Protein 6T78 (pdb70)

Nearest PDB structures (foldseek):
  6t78-assembly1_A  TM=9.915E-01  e=1.541E-10  Homo sapiens
  4y60-assembly1_C  TM=9.699E-01  e=8.428E-08  Mus musculus
  1gt0-assembly1_D  TM=9.719E-01  e=1.079E-07  Mus musculus
  6yov-assembly1_L  TM=9.661E-01  e=9.537E-08  Homo sapiens
  9bvd-assembly2_F  TM=9.789E-01  e=9.388E-07  Homo sapiens

GO terms:
  GO:0005634 nucleus (C, EXP)
  GO:0005654 nucleoplasm (C, IDA)
  GO:0000978 RNA polymerase II cis-regulatory region sequence-specific DNA binding (F, IDA)
  GO:0045944 positive regulation of transcription by RNA polymerase II (P, IDA)
  GO:0005634 nucleus (C, IDA)
  GO:0017015 regulation of transforming growth factor beta receptor signaling pathway (P, IEP)
  GO:0030182 neuron differentiation (P, IEP)
  GO:0000122 negative regulation of transcription by RNA polymerase II (P, IDA)
  GO:0045666 positive regulation of neuron differentiation (P, IMP)
  GO:0045669 positive regulation of osteoblast differentiation (P, IMP)
  GO:0045778 positive regulation of ossification (P, IMP)
  GO:0010628 positive regulation of gene expression (P, IMP)
  GO:0010629 negative regulation of gene expression (P, IMP)
  GO:2000648 positive regulation of stem cell proliferation (P, IMP)
  GO:0060253 negative regulation of glial cell proliferation (P, IMP)
  GO:0050672 negative regulation of lymphocyte proliferation (P, IMP)

Solvent-accessible surface area: 13148 Å² total; per-residue (Å²): 108,70,114,52,159,140,48,71,83,15,54,90,13,13,6,127,55,18,61,116,115,30,85,131,160,48,74,88,40,145,92,68,69,1,46,140,127,0,24,145,99,35,170,164,52,138,114,67,88,29,92,83,47,86,178,53,11,85,133,43,99,95,123,26,91,82,69,97,108,147,55,144,104,134,86,201,258,174,47,154,147,48,67,85,16,52,90,14,12,5,134,59,30,61,121,110,16,79,130,163,45,45,73,36,143,92,60,71,0,45,131,112,0,24,130,98,33,159,150,36,139,110,74,86,32,84,82,41,82,174,55,11,76,126,40,106,94,118,44,100,80,74,83,110,115,127,164,127,193,84,297

Radius of gyration: 21.13 Å; Cα contacts (8 Å, |Δi|>4): 82; chains: 2; bounding box: 50×40×41 Å

Structure (mmCIF, N/CA/C/O backbone):
data_6T78
#
_entry.id   6T78
#
_cell.length_a   106.130
_cell.length_b   106.130
_cell.length_c   76.890
_cell.angle_alpha   90.000
_cell.angle_beta   90.000
_cell.angle_gamma   120.000
#
_symmetry.space_group_name_H-M   'P 61'
#
loop_
_entity.id
_entity.type
_entity.pdbx_description
1 polymer 'Transcription factor SOX-11'
2 polymer "DNA (5'-D(*TP*AP*TP*TP*GP*TP*TP*TP*AP*TP*TP*TP*TP*GP*TP*T)-3')"
3 polymer "DNA (5'-D(*AP*AP*CP*AP*AP*AP*AP*TP*AP*AP*AP*CP*AP*AP*TP*A)-3')"
4 water water
#
loop_
_atom_site.group_PDB
_atom_site.id
_atom_site.type_symbol
_atom_site.label_atom_id
_atom_site.label_alt_id
_atom_site.label_comp_id
_atom_site.label_asym_id
_atom_site.label_entity_id
_atom_site.label_seq_id
_atom_site.pdbx_PDB_ins_code
_atom_site.Cartn_x
_atom_site.Cartn_y
_atom_site.Cartn_z
_atom_site.occupancy
_atom_site.B_iso_or_equiv
_atom_site.auth_seq_id
_atom_site.auth_comp_id
_atom_site.auth_asym_id
_atom_site.auth_atom_id
_atom_site.pdbx_PDB_model_num
ATOM 1 N N . SER A 1 17 ? 16.559 47.125 40.572 1.00 102.08 46 SER A N 1
ATOM 2 C CA . SER A 1 17 ? 17.379 47.843 41.541 1.00 97.63 46 SER A CA 1
ATOM 3 C C . SER A 1 17 ? 16.568 48.902 42.281 1.00 93.66 46 SER A C 1
ATOM 4 O O . SER A 1 17 ? 17.018 49.459 43.281 1.00 97.41 46 SER A O 1
ATOM 7 N N . GLY A 1 18 ? 15.371 49.185 41.789 1.00 87.06 47 GLY A N 1
ATOM 8 C CA . GLY A 1 18 ? 14.501 50.145 42.423 1.00 78.33 47 GLY A CA 1
ATOM 9 C C . GLY A 1 18 ? 14.502 51.523 41.804 1.00 80.20 47 GLY A C 1
ATOM 10 O O . GLY A 1 18 ? 13.617 52.323 42.122 1.00 81.41 47 GLY A O 1
ATOM 11 N N . HIS A 1 19 ? 15.469 51.832 40.942 1.00 71.95 48 HIS A N 1
ATOM 12 C CA . HIS A 1 19 ? 15.488 53.139 40.305 1.00 61.13 48 HIS A CA 1
ATOM 13 C C . HIS A 1 19 ? 14.398 53.222 39.253 1.00 57.00 48 HIS A C 1
ATOM 14 O O . HIS A 1 19 ? 14.199 52.290 38.469 1.00 61.35 48 HIS A O 1
ATOM 21 N N . ILE A 1 20 ? 13.680 54.336 39.252 1.00 56.66 49 ILE A N 1
ATOM 22 C CA . ILE A 1 20 ? 12.557 54.545 38.351 1.00 67.85 49 ILE A CA 1
ATOM 23 C C . ILE A 1 20 ? 13.050 55.391 37.185 1.00 67.77 49 ILE A C 1
ATOM 24 O O . ILE A 1 20 ? 13.502 56.527 37.377 1.00 66.69 49 ILE A O 1
ATOM 29 N N . LYS A 1 21 ? 12.946 54.847 35.977 1.00 60.70 50 LYS A N 1
ATOM 30 C CA . LYS A 1 21 ? 13.493 55.480 34.786 1.00 55.30 50 LYS A CA 1
ATOM 31 C C . LYS A 1 21 ? 12.583 56.605 34.296 1.00 51.03 50 LYS A C 1
ATOM 32 O O . LYS A 1 21 ? 11.393 56.659 34.613 1.00 67.50 50 LYS A O 1
ATOM 38 N N . ARG A 1 22 ? 13.163 57.510 33.504 1.00 55.21 51 ARG A N 1
ATOM 39 C CA . ARG A 1 22 ? 12.384 58.570 32.879 1.00 51.18 51 ARG A CA 1
ATOM 40 C C . ARG A 1 22 ? 11.484 57.992 31.789 1.00 57.37 51 ARG A C 1
ATOM 41 O O . ARG A 1 22 ? 11.845 57.013 31.126 1.00 52.02 51 ARG A O 1
ATOM 49 N N . PRO A 1 23 ? 10.303 58.574 31.591 1.00 65.93 52 PRO A N 1
ATOM 50 C CA . PRO A 1 23 ? 9.480 58.187 30.437 1.00 64.67 52 PRO A CA 1
ATOM 51 C C . PRO A 1 23 ? 10.181 58.552 29.138 1.00 60.29 52 PRO A C 1
ATOM 52 O O . PRO A 1 23 ? 10.863 59.575 29.051 1.00 71.52 52 PRO A O 1
ATOM 56 N N . MET A 1 24 ? 10.036 57.694 28.133 1.00 59.42 53 MET A N 1
ATOM 57 C CA . MET A 1 24 ? 10.577 58.004 26.815 1.00 54.58 53 MET A CA 1
ATOM 58 C C . MET A 1 24 ? 9.785 59.141 26.191 1.00 49.06 53 MET A C 1
ATOM 59 O O . MET A 1 24 ? 8.553 59.102 26.151 1.00 54.01 53 MET A O 1
ATOM 64 N N . ASN A 1 25 ? 10.493 60.156 25.710 1.00 54.48 54 ASN A N 1
ATOM 65 C CA . ASN A 1 25 ? 9.854 61.224 24.959 1.00 53.99 54 ASN A CA 1
ATOM 66 C C . ASN A 1 25 ? 9.559 60.753 23.532 1.00 53.53 54 ASN A C 1
ATOM 67 O O . ASN A 1 25 ? 9.826 59.606 23.159 1.00 55.52 54 ASN A O 1
ATOM 72 N N . ALA A 1 26 ? 9.002 61.653 22.720 1.00 55.72 55 ALA A N 1
ATOM 73 C CA . ALA A 1 26 ? 8.611 61.281 21.359 1.00 55.51 55 ALA A CA 1
ATOM 74 C C . ALA A 1 26 ? 9.813 60.827 20.542 1.00 67.95 55 ALA A C 1
ATOM 75 O O . ALA A 1 26 ? 9.729 59.850 19.784 1.00 72.50 55 ALA A O 1
ATOM 77 N N . PHE A 1 27 ? 10.942 61.526 20.677 1.00 69.22 56 PHE A N 1
ATOM 78 C CA . PHE A 1 27 ? 12.109 61.160 19.887 1.00 64.99 56 PHE A CA 1
ATOM 79 C C . PHE A 1 27 ? 12.613 59.775 20.260 1.00 70.63 56 PHE A C 1
ATOM 80 O O . PHE A 1 27 ? 13.038 59.019 19.387 1.00 88.99 56 PHE A O 1
ATOM 88 N N . MET A 1 28 ? 12.560 59.411 21.544 1.00 63.54 57 MET A N 1
ATOM 89 C CA . MET A 1 28 ? 13.004 58.076 21.938 1.00 59.13 57 MET A CA 1
ATOM 90 C C . MET A 1 28 ? 12.061 57.006 21.402 1.00 53.93 57 MET A C 1
ATOM 91 O O . MET A 1 28 ? 12.506 55.949 20.932 1.00 67.00 57 MET A O 1
ATOM 96 N N . VAL A 1 29 ? 10.753 57.268 21.471 1.00 57.02 58 VAL A N 1
ATOM 97 C CA . VAL A 1 29 ? 9.765 56.330 20.944 1.00 57.40 58 VAL A CA 1
ATOM 98 C C . VAL A 1 29 ? 10.016 56.078 19.468 1.00 60.32 58 VAL A C 1
ATOM 99 O O . VAL A 1 29 ? 10.097 54.929 19.020 1.00 66.05 58 VAL A O 1
ATOM 103 N N . TRP A 1 30 ? 10.160 57.154 18.694 1.00 68.21 59 TRP A N 1
ATOM 104 C CA . TRP A 1 30 ? 10.416 57.016 17.267 1.00 63.65 59 TRP A CA 1
ATOM 105 C C . TRP A 1 30 ? 11.775 56.375 17.011 1.00 64.33 59 TRP A C 1
ATOM 106 O O . TRP A 1 30 ? 11.914 55.534 16.111 1.00 68.32 59 TRP A O 1
ATOM 117 N N . SER A 1 31 ? 12.780 56.737 17.816 1.00 62.75 60 SER A N 1
ATOM 118 C CA . SER A 1 31 ? 14.138 56.262 17.594 1.00 68.81 60 SER A CA 1
ATOM 119 C C . SER A 1 31 ? 14.226 54.762 17.771 1.00 68.80 60 SER A C 1
ATOM 120 O O . SER A 1 31 ? 14.962 54.094 17.045 1.00 69.61 60 SER A O 1
ATOM 123 N N . LYS A 1 32 ? 13.488 54.213 18.734 1.00 74.00 61 LYS A N 1
ATOM 124 C CA . LYS A 1 32 ? 13.517 52.769 18.937 1.00 66.68 61 LYS A CA 1
ATOM 125 C C . LYS A 1 32 ? 13.110 52.039 17.660 1.00 68.50 61 LYS A C 1
ATOM 126 O O . LYS A 1 32 ? 13.840 51.172 17.157 1.00 71.18 61 LYS A O 1
ATOM 132 N N . ILE A 1 33 ? 11.965 52.424 17.093 1.00 68.23 62 ILE A N 1
ATOM 133 C CA . ILE A 1 33 ? 11.444 51.763 15.902 1.00 74.76 62 ILE A CA 1
ATOM 134 C C . ILE A 1 33 ? 12.383 51.969 14.716 1.00 75.31 62 ILE A C 1
ATOM 135 O O . ILE A 1 33 ? 12.716 51.019 13.994 1.00 71.88 62 ILE A O 1
ATOM 140 N N . GLU A 1 34 ? 12.831 53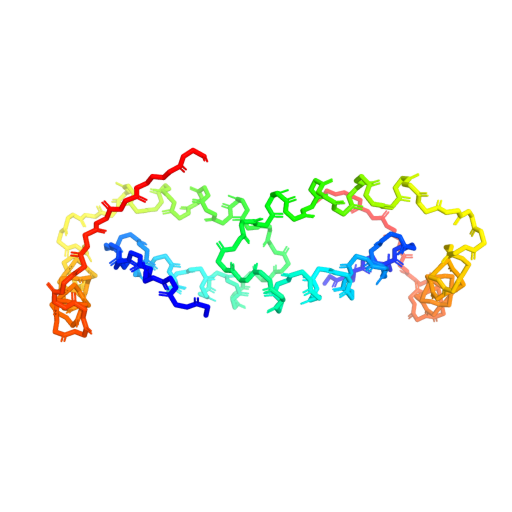.211 14.496 1.00 75.86 63 GLU A N 1
ATOM 141 C CA . GLU A 1 34 ? 13.653 53.486 13.316 1.00 69.75 63 GLU A CA 1
ATOM 142 C C . GLU A 1 34 ? 15.044 52.876 13.443 1.00 76.54 63 GLU A C 1
ATOM 143 O O . GLU A 1 34 ? 15.617 52.417 12.451 1.00 80.04 63 GLU A O 1
ATOM 149 N N . ARG A 1 35 ? 15.613 52.872 14.651 1.00 88.55 64 ARG A N 1
ATOM 150 C CA . ARG A 1 35 ? 16.884 52.201 14.878 1.00 87.72 64 ARG A CA 1
ATOM 151 C C . ARG A 1 35 ? 16.753 50.710 14.611 1.00 78.97 64 ARG A C 1
ATOM 152 O O . ARG A 1 35 ? 17.648 50.099 14.017 1.00 84.27 64 ARG A O 1
ATOM 160 N N . ARG A 1 36 ? 15.633 50.109 15.024 1.00 71.08 65 ARG A N 1
ATOM 161 C CA . ARG A 1 36 ? 15.411 48.699 14.720 1.00 87.24 65 ARG A CA 1
ATOM 162 C C . ARG A 1 36 ? 15.306 48.470 13.215 1.00 94.77 65 ARG A C 1
ATOM 163 O O . ARG A 1 36 ? 15.831 47.478 12.695 1.00 97.25 65 ARG A O 1
ATOM 171 N N . LYS A 1 37 ? 14.641 49.382 12.497 1.00 91.56 66 LYS A N 1
ATOM 172 C CA . LYS A 1 37 ? 14.539 49.245 11.043 1.00 94.23 66 LYS A CA 1
ATOM 173 C C . LYS A 1 37 ? 15.909 49.335 10.377 1.00 88.17 66 LYS A C 1
ATOM 174 O O . LYS A 1 37 ? 16.253 48.507 9.524 1.00 90.56 66 LYS A O 1
ATOM 180 N N . ILE A 1 38 ? 16.704 50.339 10.756 1.00 81.64 67 ILE A N 1
ATOM 181 C CA . ILE A 1 38 ? 18.040 50.494 10.185 1.00 77.89 67 ILE A CA 1
ATOM 182 C C . ILE A 1 38 ? 18.902 49.285 10.520 1.00 89.73 67 ILE A C 1
ATOM 183 O O . ILE A 1 38 ? 19.698 48.822 9.695 1.00 95.51 67 ILE A O 1
ATOM 188 N N . MET A 1 39 ? 18.755 48.753 11.737 1.00 103.60 68 MET A N 1
ATOM 189 C CA . MET A 1 39 ? 19.493 47.558 12.127 1.00 121.16 68 MET A CA 1
ATOM 190 C C . MET A 1 39 ? 19.107 46.365 11.263 1.00 130.34 68 MET A C 1
ATOM 191 O O . MET A 1 39 ? 19.970 45.578 10.856 1.00 139.49 68 MET A O 1
ATOM 196 N N . GLU A 1 40 ? 17.812 46.206 10.983 1.00 128.05 69 GLU A N 1
ATOM 197 C CA . GLU A 1 40 ? 17.367 45.084 10.164 1.00 124.06 69 GLU A CA 1
ATOM 198 C C . GLU A 1 40 ? 17.871 45.213 8.730 1.00 121.85 69 GLU A C 1
ATOM 199 O O . GLU A 1 40 ? 18.409 44.255 8.162 1.00 118.03 69 GLU A O 1
ATOM 205 N N . GLN A 1 41 ? 17.717 46.397 8.127 1.00 120.20 70 GLN A N 1
ATOM 206 C CA . GLN A 1 41 ? 18.130 46.568 6.735 1.00 103.50 70 GLN A CA 1
ATOM 207 C C . GLN A 1 41 ? 19.641 46.715 6.605 1.00 107.47 70 GLN A C 1
ATOM 208 O O . GLN A 1 41 ? 20.245 46.130 5.697 1.00 97.50 70 GLN A O 1
ATOM 214 N N . SER A 1 42 ? 20.270 47.493 7.491 1.00 113.47 71 SER A N 1
ATOM 215 C CA . SER A 1 42 ? 21.699 47.787 7.414 1.00 114.08 71 SER A CA 1
ATOM 216 C C . SER A 1 42 ? 22.386 47.381 8.713 1.00 130.67 71 SER A C 1
ATOM 217 O O . SER A 1 42 ? 22.723 48.239 9.544 1.00 136.60 71 SER A O 1
ATOM 220 N N . PRO A 1 43 ? 22.630 46.079 8.919 1.00 138.83 72 PRO A N 1
ATOM 221 C CA . PRO A 1 43 ? 23.365 45.648 10.116 1.00 135.98 72 PRO A CA 1
ATOM 222 C C . PRO A 1 43 ? 24.823 46.066 10.049 1.00 132.62 72 PRO A C 1
ATOM 223 O O . PRO A 1 43 ? 25.231 46.739 9.095 1.00 151.44 72 PRO A O 1
ATOM 227 N N . ASP A 1 44 ? 25.619 45.646 11.033 1.00 109.33 73 ASP A N 1
ATOM 228 C CA . ASP A 1 44 ? 27.040 45.986 11.100 1.00 110.82 73 ASP A CA 1
ATOM 229 C C . ASP A 1 44 ? 27.268 47.481 10.879 1.00 106.08 73 ASP A C 1
ATOM 230 O O . ASP A 1 44 ? 28.166 47.897 10.145 1.00 97.28 73 ASP A O 1
ATOM 235 N N . MET A 1 45 ? 26.437 48.298 11.522 1.00 108.53 74 MET A N 1
ATOM 236 C CA . MET A 1 45 ? 26.498 49.749 11.405 1.00 106.46 74 MET A CA 1
ATOM 237 C C . MET A 1 45 ? 26.561 50.356 12.801 1.00 98.64 74 MET A C 1
ATOM 238 O O . MET A 1 45 ? 25.726 50.040 13.654 1.00 80.43 74 MET A O 1
ATOM 243 N N . HIS A 1 46 ? 27.542 51.231 13.024 1.00 107.37 75 HIS A N 1
ATOM 244 C CA . HIS A 1 46 ? 27.859 51.699 14.369 1.00 103.51 75 HIS A CA 1
ATOM 245 C C . HIS A 1 46 ? 26.755 52.593 14.928 1.00 107.32 75 HIS A C 1
ATOM 246 O O . HIS A 1 46 ? 26.112 53.358 14.205 1.00 112.00 75 HIS A O 1
ATOM 253 N N . ASN A 1 47 ? 26.559 52.497 16.249 1.00 104.81 76 ASN A N 1
ATOM 254 C CA . ASN A 1 47 ? 25.414 53.125 16.901 1.00 94.31 76 ASN A CA 1
ATOM 255 C C . ASN A 1 47 ? 25.501 54.649 16.900 1.00 94.99 76 ASN A C 1
ATOM 256 O O . ASN A 1 47 ? 24.466 55.324 16.833 1.00 103.94 76 ASN A O 1
ATOM 261 N N . ALA A 1 48 ? 26.711 55.207 16.974 1.00 85.77 77 ALA A N 1
ATOM 262 C CA . ALA A 1 48 ? 26.858 56.660 16.949 1.00 84.83 77 ALA A CA 1
ATOM 263 C C . ALA A 1 48 ? 26.369 57.236 15.623 1.00 96.73 77 ALA A C 1
ATOM 264 O O . ALA A 1 48 ? 25.648 58.242 15.592 1.00 95.20 77 ALA A O 1
ATOM 266 N N . GLU A 1 49 ? 26.781 56.622 14.513 1.00 94.44 78 GLU A N 1
ATOM 267 C CA . GLU A 1 49 ? 26.296 57.046 13.205 1.00 102.92 78 GLU A CA 1
ATOM 268 C C . GLU A 1 49 ? 24.781 56.922 13.113 1.00 90.88 78 GLU A C 1
ATOM 269 O O . GLU A 1 49 ? 24.110 57.788 12.535 1.00 79.12 78 GLU A O 1
ATOM 275 N N . ILE A 1 50 ? 24.227 55.840 13.665 1.00 74.45 79 ILE A N 1
ATOM 276 C CA . ILE A 1 50 ? 22.780 55.664 13.642 1.00 67.60 79 ILE A CA 1
ATOM 277 C C . ILE A 1 50 ? 22.104 56.803 14.390 1.00 78.45 79 ILE A C 1
ATOM 278 O O . ILE A 1 50 ? 21.080 57.331 13.948 1.00 92.06 79 ILE A O 1
ATOM 283 N N . SER A 1 51 ? 22.677 57.216 15.520 1.00 79.16 80 SER A N 1
ATOM 284 C CA . SER A 1 51 ? 22.079 58.312 16.275 1.00 85.43 80 SER A CA 1
ATOM 285 C C . SER A 1 51 ? 22.184 59.629 15.517 1.00 82.21 80 SER A C 1
ATOM 286 O O . SER A 1 51 ? 21.241 60.430 15.520 1.00 83.44 80 SER A O 1
ATOM 289 N N . LYS A 1 52 ? 23.321 59.871 14.862 1.00 86.97 81 LYS A N 1
ATOM 290 C CA . LYS A 1 52 ? 23.470 61.092 14.070 1.00 92.50 81 LYS A CA 1
ATOM 291 C C . LYS A 1 52 ? 22.425 61.154 12.960 1.00 86.22 81 LYS A C 1
ATOM 292 O O . LYS A 1 52 ? 21.755 62.182 12.763 1.00 83.65 81 LYS A O 1
ATOM 298 N N . ARG A 1 53 ? 22.255 60.043 12.238 1.00 84.03 82 ARG A N 1
ATOM 299 C CA . ARG A 1 53 ? 21.295 60.004 11.140 1.00 88.38 82 ARG A CA 1
ATOM 300 C C . ARG A 1 53 ? 19.862 60.103 11.646 1.00 88.79 82 ARG A C 1
ATOM 301 O O . ARG A 1 53 ? 19.022 60.758 11.017 1.00 86.45 82 ARG A O 1
ATOM 309 N N . LEU A 1 54 ? 19.562 59.463 12.780 1.00 83.61 83 LEU A N 1
ATOM 310 C CA . LEU A 1 54 ? 18.225 59.560 13.353 1.00 74.54 83 LEU A CA 1
ATOM 311 C C . LEU A 1 54 ? 17.916 60.986 13.780 1.00 86.08 83 LEU A C 1
ATOM 312 O O . LEU A 1 54 ? 16.794 61.468 13.586 1.00 92.23 83 LEU A O 1
ATOM 317 N N . GLY A 1 55 ? 18.903 61.685 14.345 1.00 85.95 84 GLY A N 1
ATOM 318 C CA . GLY A 1 55 ? 18.699 63.082 14.686 1.00 88.34 84 GLY A CA 1
ATOM 319 C C . GLY A 1 55 ? 18.406 63.934 13.467 1.00 89.57 84 GLY A C 1
ATOM 320 O O . GLY A 1 55 ? 17.469 64.739 13.466 1.00 92.12 84 GLY A O 1
ATOM 321 N N . LYS A 1 56 ? 19.206 63.767 12.406 1.00 80.83 85 LYS A N 1
ATOM 322 C CA . LYS A 1 56 ? 18.961 64.531 11.182 1.00 90.66 85 LYS A CA 1
ATOM 323 C C . LYS A 1 56 ? 17.570 64.245 10.616 1.00 85.26 85 LYS A C 1
ATOM 324 O O . LYS A 1 56 ? 16.822 65.170 10.265 1.00 77.23 85 LYS A O 1
ATOM 330 N N . ARG A 1 57 ? 17.202 62.964 10.532 1.00 87.59 86 ARG A N 1
ATOM 331 C CA . ARG A 1 57 ? 15.891 62.596 10.005 1.00 82.56 86 ARG A CA 1
ATOM 332 C C . ARG A 1 57 ? 14.769 63.201 10.842 1.00 85.43 86 ARG A C 1
ATOM 333 O O . ARG A 1 57 ? 13.826 63.793 10.302 1.00 98.19 86 ARG A O 1
ATOM 341 N N . TRP A 1 58 ? 14.862 63.074 12.167 1.00 67.94 87 TRP A N 1
ATOM 342 C CA . TRP A 1 58 ? 13.829 63.625 13.035 1.00 72.16 87 TRP A CA 1
ATOM 343 C C . TRP A 1 58 ? 13.708 65.129 12.853 1.00 69.58 87 TRP A C 1
ATOM 344 O O . TRP A 1 58 ? 12.598 65.674 12.850 1.00 76.05 87 TRP A O 1
ATOM 355 N N . LYS A 1 59 ? 14.840 65.819 12.694 1.00 79.40 88 LYS A N 1
ATOM 356 C CA . LYS A 1 59 ? 14.778 67.255 12.442 1.00 86.01 88 LYS A CA 1
ATOM 357 C C . LYS A 1 59 ? 14.107 67.559 11.109 1.00 91.14 88 LYS A C 1
ATOM 358 O O . LYS A 1 59 ? 13.471 68.611 10.960 1.00 97.23 88 LYS A O 1
ATOM 364 N N . MET A 1 60 ? 14.235 66.664 10.130 1.00 84.53 89 MET A N 1
ATOM 365 C CA . MET A 1 60 ? 13.568 66.907 8.856 1.00 88.78 89 MET A CA 1
ATOM 366 C C . MET A 1 60 ? 12.076 66.591 8.886 1.00 80.12 89 MET A C 1
ATOM 367 O O . MET A 1 60 ? 11.330 67.134 8.064 1.00 83.08 89 MET A O 1
ATOM 372 N N . LEU A 1 61 ? 11.621 65.751 9.813 1.00 76.81 90 LEU A N 1
ATOM 373 C CA . LEU A 1 61 ? 10.223 65.334 9.826 1.00 70.02 90 LEU A CA 1
ATOM 374 C C . LEU A 1 61 ? 9.295 66.519 10.039 1.00 75.88 90 LEU A C 1
ATOM 375 O O . LEU A 1 61 ? 9.542 67.382 10.886 1.00 89.65 90 LEU A O 1
ATOM 380 N N . LYS A 1 62 ? 8.207 66.540 9.274 1.00 71.85 91 LYS A N 1
ATOM 381 C CA . LYS A 1 62 ? 7.157 67.516 9.502 1.00 76.13 91 LYS A CA 1
ATOM 382 C C . LYS A 1 62 ? 6.514 67.266 10.860 1.00 77.37 91 LYS A C 1
ATOM 383 O O . LYS A 1 62 ? 6.450 66.132 11.342 1.00 78.47 91 LYS A O 1
ATOM 389 N N . ASP A 1 63 ? 6.023 68.345 11.473 1.00 80.19 92 ASP A N 1
ATOM 390 C CA . ASP A 1 63 ? 5.407 68.230 12.792 1.00 82.46 92 ASP A CA 1
ATOM 391 C C . ASP A 1 63 ? 4.254 67.237 12.776 1.00 79.46 92 ASP A C 1
ATOM 392 O O . ASP A 1 63 ? 4.115 66.418 13.693 1.00 78.38 92 ASP A O 1
ATOM 397 N N . SER A 1 64 ? 3.427 67.288 11.730 1.00 75.78 93 SER A N 1
ATOM 398 C CA . SER A 1 64 ? 2.298 66.371 11.616 1.00 75.58 93 SER A CA 1
ATOM 399 C C . SER A 1 64 ? 2.758 64.918 11.569 1.00 76.38 93 SER A C 1
ATOM 400 O O . SER A 1 64 ? 2.158 64.049 12.216 1.00 72.40 93 SER A O 1
ATOM 403 N N . GLU A 1 65 ? 3.835 64.632 10.827 1.00 74.09 94 GLU A N 1
ATOM 404 C CA . GLU A 1 65 ? 4.347 63.265 10.792 1.00 64.90 94 GLU A CA 1
ATOM 405 C C . GLU A 1 65 ? 4.726 62.779 12.186 1.00 74.89 94 GLU A C 1
ATOM 406 O O . GLU A 1 65 ? 4.673 61.573 12.461 1.00 73.08 94 GLU A O 1
ATOM 412 N N . LYS A 1 66 ? 5.068 63.703 13.086 1.00 63.52 95 LYS A N 1
ATOM 413 C CA . LYS A 1 66 ? 5.485 63.343 14.434 1.00 70.87 95 LYS A CA 1
ATOM 414 C C . LYS A 1 66 ? 4.319 63.090 15.374 1.00 74.48 95 LYS A C 1
ATOM 415 O O . LYS A 1 66 ? 4.555 62.662 16.508 1.00 64.00 95 LYS A O 1
ATOM 421 N N . ILE A 1 67 ? 3.078 63.347 14.941 1.00 58.70 96 ILE A N 1
ATOM 422 C CA . ILE A 1 67 ? 1.950 63.272 15.872 1.00 74.65 96 ILE A CA 1
ATOM 423 C C . ILE A 1 67 ? 1.827 61.905 16.533 1.00 73.84 96 ILE A C 1
ATOM 424 O O . ILE A 1 67 ? 1.737 61.854 17.775 1.00 66.19 96 ILE A O 1
ATOM 429 N N . PRO A 1 68 ? 1.814 60.775 15.804 1.00 74.09 97 PRO A N 1
A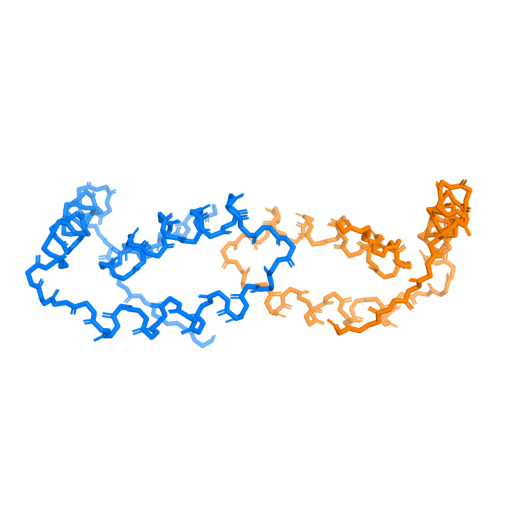TOM 430 C CA . PRO A 1 68 ? 1.614 59.477 16.480 1.00 54.64 97 PRO A CA 1
ATOM 431 C C . PRO A 1 68 ? 2.612 59.204 17.588 1.00 70.06 97 PRO A C 1
ATOM 432 O O . PRO A 1 68 ? 2.256 58.622 18.622 1.00 69.35 97 PRO A O 1
ATOM 436 N N . PHE A 1 69 ? 3.865 59.604 17.389 1.00 74.61 98 PHE A N 1
ATOM 437 C CA . PHE A 1 69 ? 4.902 59.313 18.370 1.00 73.18 98 PHE A CA 1
ATOM 438 C C . PHE A 1 69 ? 4.768 60.205 19.592 1.00 65.22 98 PHE A C 1
ATOM 439 O O . PHE A 1 69 ? 4.827 59.727 20.731 1.00 66.53 98 PHE A O 1
ATOM 447 N N . ILE A 1 70 ? 4.551 61.502 19.370 1.00 58.96 99 ILE A N 1
ATOM 448 C CA . ILE A 1 70 ? 4.345 62.422 20.483 1.00 64.99 99 ILE A CA 1
ATOM 449 C C . ILE A 1 70 ? 3.244 61.900 21.393 1.00 69.82 99 ILE A C 1
ATOM 450 O O . ILE A 1 70 ? 3.466 61.655 22.586 1.00 87.93 99 ILE A O 1
ATOM 455 N N . ARG A 1 71 ? 2.059 61.658 20.824 1.00 65.37 100 ARG A N 1
ATOM 456 C CA . ARG A 1 71 ? 0.962 61.125 21.623 1.00 66.18 100 ARG A CA 1
ATOM 457 C C . ARG A 1 71 ? 1.370 59.833 22.308 1.00 67.97 100 ARG A C 1
ATOM 458 O O . ARG A 1 71 ? 1.075 59.634 23.493 1.00 75.64 100 ARG A O 1
ATOM 466 N N . GLU A 1 72 ? 2.076 58.957 21.591 1.00 63.01 101 GLU A N 1
ATOM 467 C CA . GLU A 1 72 ? 2.505 57.705 22.200 1.00 49.12 101 GLU A CA 1
ATOM 468 C C . GLU A 1 72 ? 3.325 57.976 23.453 1.00 74.06 101 GLU A C 1
ATOM 469 O O . GLU A 1 72 ? 3.051 57.411 24.522 1.00 70.53 101 GLU A O 1
ATOM 475 N N . ALA A 1 73 ? 4.286 58.902 23.361 1.00 68.09 102 ALA A N 1
ATOM 476 C CA . ALA A 1 73 ? 5.053 59.271 24.545 1.00 67.07 102 ALA A CA 1
ATOM 477 C C . ALA A 1 73 ? 4.122 59.720 25.658 1.00 59.75 102 ALA A C 1
ATOM 478 O O . ALA A 1 73 ? 4.226 59.250 26.798 1.00 84.34 102 ALA A O 1
ATOM 480 N N . GLU A 1 74 ? 3.163 60.586 25.326 1.00 52.92 103 GLU A N 1
ATOM 481 C CA . GLU A 1 74 ? 2.231 61.071 26.334 1.00 67.57 103 GLU A CA 1
ATOM 482 C C . GLU A 1 74 ? 1.498 59.909 26.977 1.00 74.86 103 GLU A C 1
ATOM 483 O O . GLU A 1 74 ? 1.378 59.846 28.207 1.00 77.54 103 GLU A O 1
ATOM 489 N N . ARG A 1 75 ? 1.068 58.943 26.161 1.00 70.20 104 ARG A N 1
ATOM 490 C CA . ARG A 1 75 ? 0.441 57.742 26.695 1.00 62.98 104 ARG A CA 1
ATOM 491 C C . ARG A 1 75 ? 1.351 57.092 27.732 1.00 67.53 104 ARG A C 1
ATOM 492 O O . ARG A 1 75 ? 0.963 56.910 28.893 1.00 74.05 104 ARG A O 1
ATOM 500 N N . LEU A 1 76 ? 2.600 56.817 27.345 1.00 63.15 105 LEU A N 1
ATOM 501 C CA . LEU A 1 76 ? 3.556 56.239 28.283 1.00 59.67 105 LEU A CA 1
ATOM 502 C C . LEU A 1 76 ? 3.686 57.104 29.532 1.00 70.07 105 LEU A C 1
ATOM 503 O O . LEU A 1 76 ? 3.693 56.586 30.658 1.00 64.03 105 LEU A O 1
ATOM 508 N N . ARG A 1 77 ? 3.753 58.427 29.354 1.00 58.37 106 ARG A N 1
ATOM 509 C CA . ARG A 1 77 ? 3.875 59.313 30.505 1.00 54.73 106 ARG A CA 1
ATOM 510 C C . ARG A 1 77 ? 2.722 59.095 31.473 1.00 70.49 106 ARG A C 1
ATOM 511 O O . ARG A 1 77 ? 2.932 58.954 32.685 1.00 76.51 106 ARG A O 1
ATOM 519 N N . LEU A 1 78 ? 1.496 59.015 30.945 1.00 69.07 107 LEU A N 1
ATOM 520 C CA . LEU A 1 78 ? 0.347 58.764 31.804 1.00 62.09 107 LEU A CA 1
ATOM 521 C C . LEU A 1 78 ? 0.537 57.464 32.568 1.00 60.81 107 LEU A C 1
ATOM 522 O O . LEU A 1 78 ? 0.365 57.419 33.792 1.00 71.88 107 LEU A O 1
ATOM 527 N N . LYS A 1 79 ? 0.969 56.411 31.866 1.00 51.42 108 LYS A N 1
ATOM 528 C CA . LYS A 1 79 ? 1.202 55.142 32.536 1.00 48.81 108 LYS A CA 1
ATOM 529 C C . LYS A 1 79 ? 2.236 55.313 33.635 1.00 68.11 108 LYS A C 1
ATOM 530 O O . LYS A 1 79 ? 2.081 54.781 34.743 1.00 68.02 108 LYS A O 1
ATOM 536 N N . HIS A 1 80 ? 3.266 56.113 33.363 1.00 56.98 109 HIS A N 1
ATOM 537 C CA . HIS A 1 80 ? 4.291 56.356 34.362 1.00 58.88 109 HIS A CA 1
ATOM 538 C C . HIS A 1 80 ? 3.665 56.943 35.623 1.00 67.86 109 HIS A C 1
ATOM 539 O O . HIS A 1 80 ? 3.879 56.429 36.729 1.00 68.53 109 HIS A O 1
ATOM 546 N N . MET A 1 81 ? 2.793 57.950 35.460 1.00 73.96 110 MET A N 1
ATOM 547 C CA . MET A 1 81 ? 2.144 58.540 36.628 1.00 75.01 110 MET A CA 1
ATOM 548 C C . MET A 1 81 ? 1.324 57.509 37.383 1.00 85.61 110 MET A C 1
ATOM 549 O O . MET A 1 81 ? 1.293 57.517 38.619 1.00 91.51 110 MET A O 1
ATOM 554 N N . ALA A 1 82 ? 0.669 56.593 36.664 1.00 77.11 111 ALA A N 1
ATOM 555 C CA . ALA A 1 82 ? -0.131 55.600 37.367 1.00 66.52 111 ALA A CA 1
ATOM 556 C C . ALA A 1 82 ? 0.752 54.597 38.090 1.00 64.93 111 ALA A C 1
ATOM 557 O O . ALA A 1 82 ? 0.380 54.104 39.160 1.00 85.17 111 ALA A O 1
ATOM 559 N N . ASP A 1 83 ? 1.921 54.287 37.530 1.00 63.81 112 ASP A N 1
ATOM 560 C CA . ASP A 1 83 ? 2.747 53.245 38.117 1.00 63.08 112 ASP A CA 1
ATOM 561 C C . ASP A 1 83 ? 3.608 53.806 39.234 1.00 68.28 112 ASP A C 1
ATOM 562 O O . ASP A 1 83 ? 3.978 53.081 40.159 1.00 69.65 112 ASP A O 1
ATOM 567 N N . TYR A 1 84 ? 3.967 55.079 39.127 1.00 65.92 113 TYR A N 1
ATOM 568 C CA . TYR A 1 84 ? 4.877 55.742 40.057 1.00 64.61 113 TYR A CA 1
ATOM 569 C C . TYR A 1 84 ? 4.308 57.119 40.343 1.00 74.61 113 TYR A C 1
ATOM 570 O O . TYR A 1 84 ? 4.802 58.135 39.843 1.00 79.74 113 TYR A O 1
ATOM 579 N N . PRO A 1 85 ? 3.228 57.183 41.123 1.00 78.29 114 PRO A N 1
ATOM 580 C CA . PRO A 1 85 ? 2.591 58.484 41.375 1.00 66.85 114 PRO A CA 1
ATOM 581 C C . PRO A 1 85 ? 3.430 59.397 42.244 1.00 75.29 114 PRO A C 1
ATOM 582 O O . PRO A 1 85 ? 3.293 60.625 42.155 1.00 80.29 114 PRO A O 1
ATOM 586 N N . ASP A 1 86 ? 4.301 58.824 43.074 1.00 63.98 115 ASP A N 1
ATOM 587 C CA . ASP A 1 86 ? 5.215 59.552 43.944 1.00 68.95 115 ASP A CA 1
ATOM 588 C C . ASP A 1 86 ? 6.566 59.797 43.294 1.00 87.27 115 ASP A C 1
ATOM 589 O O . ASP A 1 86 ? 7.571 59.928 44.003 1.00 112.71 115 ASP A O 1
ATOM 594 N N . TYR A 1 87 ? 6.632 59.862 41.973 1.00 78.63 116 TYR A N 1
ATOM 595 C CA . TYR A 1 87 ? 7.916 59.929 41.296 1.00 75.79 116 TYR A CA 1
ATOM 596 C C . TYR A 1 87 ? 8.217 61.355 40.876 1.00 71.28 116 TYR A C 1
ATOM 597 O O . TYR A 1 87 ? 7.325 62.097 40.449 1.00 73.66 116 TYR A O 1
ATOM 606 N N . LYS A 1 88 ? 9.488 61.726 40.994 1.00 63.16 117 LYS A N 1
ATOM 607 C CA . LYS A 1 88 ? 9.948 63.025 40.537 1.00 77.64 117 LYS A CA 1
ATOM 608 C C . LYS A 1 88 ? 11.337 62.839 39.946 1.00 73.15 117 LYS A C 1
ATOM 609 O O . LYS A 1 88 ? 12.130 62.042 40.455 1.00 78.18 117 LYS A O 1
ATOM 615 N N . TYR A 1 89 ? 11.612 63.532 38.847 1.00 81.36 118 TYR A N 1
ATOM 616 C CA . TYR A 1 89 ? 12.906 63.401 38.192 1.00 77.50 118 TYR A CA 1
ATOM 617 C C . TYR A 1 89 ? 13.995 64.007 39.069 1.00 75.76 118 TYR A C 1
ATOM 618 O O . TYR A 1 89 ? 13.855 65.131 39.559 1.00 74.63 118 TYR A O 1
ATOM 627 N N . ARG A 1 90 ? 15.065 63.252 39.309 1.00 81.15 119 ARG A N 1
ATOM 628 C CA . ARG A 1 90 ? 16.185 63.733 40.120 1.00 83.33 119 ARG A CA 1
ATOM 629 C C . ARG A 1 90 ? 17.516 63.450 39.440 1.00 86.89 119 ARG A C 1
ATOM 630 O O . ARG A 1 90 ? 18.142 62.408 39.681 1.00 79.76 119 ARG A O 1
ATOM 638 N N . PRO A 1 91 ? 17.994 64.366 38.601 1.00 87.65 120 PRO A N 1
ATOM 639 C CA . PRO A 1 91 ? 19.318 64.180 38.005 1.00 82.11 120 PRO A CA 1
ATOM 640 C C . PRO A 1 91 ? 20.386 64.400 39.062 1.00 82.66 120 PRO A C 1
ATOM 644 N N . ARG A 1 92 ? 21.409 63.551 39.044 1.00 97.57 121 ARG A N 1
ATOM 645 C CA . ARG A 1 92 ? 22.499 63.636 40.004 1.00 111.02 121 ARG A CA 1
ATOM 646 C C . ARG A 1 92 ? 23.833 63.541 39.281 1.00 111.70 121 ARG A C 1
ATOM 647 O O . ARG A 1 92 ? 23.961 62.852 38.265 1.00 116.07 121 ARG A O 1
ATOM 655 N N . LYS A 1 93 ? 24.830 64.235 39.821 1.00 112.57 122 LYS A N 1
ATOM 656 C CA . LYS A 1 93 ? 26.161 64.250 39.224 1.00 110.47 122 LYS A CA 1
ATOM 657 C C . LYS A 1 93 ? 26.859 62.903 39.380 1.00 108.33 122 LYS A C 1
ATOM 658 O O . LYS A 1 93 ? 26.774 62.267 40.427 1.00 111.35 122 LYS A O 1
ATOM 664 N N . HIS B 1 19 ? 29.567 40.722 7.230 1.00 91.83 48 HIS B N 1
ATOM 665 C CA . HIS B 1 19 ? 30.779 41.196 7.891 1.00 93.56 48 HIS B CA 1
ATOM 666 C C . HIS B 1 19 ? 31.246 40.251 8.998 1.00 86.38 48 HIS B C 1
ATOM 667 O O . HIS B 1 19 ? 30.450 39.793 9.822 1.00 77.63 48 HIS B O 1
ATOM 674 N N . ILE B 1 20 ? 32.545 39.971 9.014 1.00 81.28 49 ILE B N 1
ATOM 675 C CA . ILE B 1 20 ? 33.139 39.038 9.962 1.00 83.72 49 ILE B CA 1
ATOM 676 C C . ILE B 1 20 ? 33.785 39.814 11.099 1.00 70.04 49 ILE B C 1
ATOM 677 O O . ILE B 1 20 ? 34.690 40.627 10.874 1.00 70.80 49 ILE B O 1
ATOM 682 N N . LYS B 1 21 ? 33.348 39.529 12.321 1.00 59.61 50 LYS B N 1
ATOM 683 C CA . LYS B 1 21 ? 33.767 40.290 13.487 1.00 69.43 50 LYS B CA 1
ATOM 684 C C . LYS B 1 21 ? 35.189 39.918 13.900 1.00 61.62 50 LYS B C 1
ATOM 685 O O . LYS B 1 21 ? 35.704 38.849 13.565 1.00 71.13 50 LYS B O 1
ATOM 691 N N . ARG B 1 22 ? 35.838 40.843 14.623 1.00 63.48 51 ARG B N 1
ATOM 692 C CA . ARG B 1 22 ? 37.162 40.560 15.159 1.00 60.63 51 ARG B CA 1
ATOM 693 C C . ARG B 1 22 ? 37.066 39.608 16.350 1.00 60.86 51 ARG B C 1
ATOM 694 O O . ARG B 1 22 ? 36.119 39.693 17.143 1.00 61.75 51 ARG B O 1
ATOM 702 N N . PRO B 1 23 ? 38.038 38.713 16.510 1.00 67.12 52 PRO B N 1
ATOM 703 C CA . PRO B 1 23 ? 38.091 37.896 17.730 1.00 64.30 52 PRO B CA 1
ATOM 704 C C . PRO B 1 23 ? 38.319 38.779 18.948 1.00 55.49 52 PRO B C 1
ATOM 705 O O . PRO B 1 23 ? 39.051 39.768 18.889 1.00 59.86 52 PRO B O 1
ATOM 709 N N . MET B 1 24 ? 37.666 38.428 20.051 1.00 63.03 53 MET B N 1
ATOM 710 C CA . MET B 1 24 ? 37.833 39.177 21.292 1.00 60.86 53 MET B CA 1
ATOM 711 C C . MET B 1 24 ? 39.223 38.953 21.873 1.00 50.44 53 MET B C 1
ATOM 712 O O . MET B 1 24 ? 39.635 37.810 22.084 1.00 61.19 53 MET B O 1
ATOM 717 N N . ASN B 1 25 ? 39.927 40.039 22.181 1.00 51.11 54 ASN B N 1
ATOM 718 C CA . ASN B 1 25 ? 41.205 39.907 22.867 1.00 51.75 54 ASN B CA 1
ATOM 719 C C . ASN B 1 25 ? 40.974 39.608 24.355 1.00 60.12 54 ASN B C 1
ATOM 720 O O . ASN B 1 25 ? 39.838 39.502 24.829 1.00 61.73 54 ASN B O 1
ATOM 725 N N . ALA B 1 26 ? 42.068 39.493 25.112 1.00 68.26 55 ALA B N 1
ATOM 726 C CA . ALA B 1 26 ? 41.955 39.082 26.512 1.00 70.05 55 ALA B CA 1
ATOM 727 C C . ALA B 1 26 ? 41.091 40.051 27.310 1.00 63.99 55 ALA B C 1
ATOM 728 O O . ALA B 1 26 ? 40.246 39.631 28.116 1.00 70.71 55 ALA B O 1
ATOM 730 N N . PHE B 1 27 ? 41.270 41.353 27.081 1.00 63.36 56 PHE B N 1
ATOM 731 C CA . PHE B 1 27 ? 40.487 42.326 27.828 1.00 54.06 56 PHE B CA 1
ATOM 732 C C . PHE B 1 27 ? 39.007 42.213 27.501 1.00 68.91 56 PHE B C 1
ATOM 733 O O . PHE B 1 27 ? 38.169 42.365 28.388 1.00 70.41 56 PHE B O 1
ATOM 741 N N . MET B 1 28 ? 38.660 41.940 26.237 1.00 60.17 57 MET B N 1
ATOM 742 C CA . MET B 1 28 ? 37.246 41.811 25.883 1.00 51.04 57 MET B CA 1
ATOM 743 C C . MET B 1 28 ? 36.631 40.569 26.514 1.00 55.00 57 MET B C 1
ATOM 744 O O . MET B 1 28 ? 35.488 40.604 26.993 1.00 55.75 57 MET B O 1
ATOM 749 N N . VAL B 1 29 ? 37.372 39.457 26.506 1.00 52.93 58 VAL B N 1
ATOM 750 C CA . VAL B 1 29 ? 36.889 38.230 27.132 1.00 56.76 58 VAL B CA 1
ATOM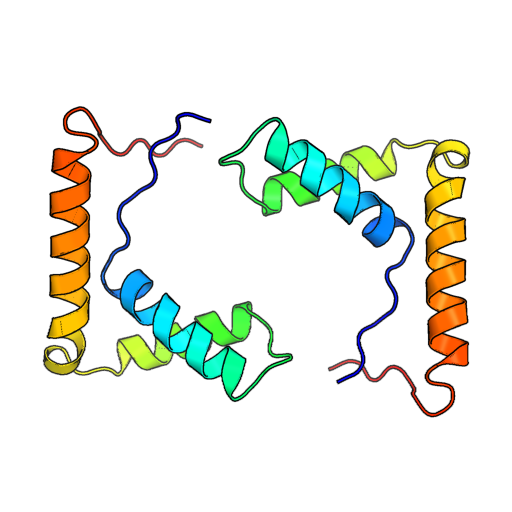 751 C C . VAL B 1 29 ? 36.597 38.474 28.606 1.00 70.40 58 VAL B C 1
ATOM 752 O O . VAL B 1 29 ? 35.512 38.155 29.102 1.00 77.85 58 VAL B O 1
ATOM 756 N N . TRP B 1 30 ? 37.558 39.064 29.322 1.00 62.61 59 TRP B N 1
ATOM 757 C CA . TRP B 1 30 ? 37.348 39.353 30.740 1.00 71.75 59 TRP B CA 1
ATOM 758 C C . TRP B 1 30 ? 36.249 40.395 30.940 1.00 73.69 59 TRP B C 1
ATOM 759 O O . TRP B 1 30 ? 35.434 40.288 31.868 1.00 78.99 59 TRP B O 1
ATOM 770 N N . SER B 1 31 ? 36.204 41.397 30.060 1.00 69.77 60 SER B N 1
ATOM 771 C CA . SER B 1 31 ? 35.281 42.512 30.196 1.00 63.87 60 SER B CA 1
ATOM 772 C C . SER B 1 31 ? 33.838 42.060 30.058 1.00 74.12 60 SER B C 1
ATOM 773 O O . SER B 1 31 ? 32.955 42.606 30.718 1.00 69.10 60 SER B O 1
ATOM 776 N N . LYS B 1 32 ? 33.575 41.083 29.188 1.00 71.55 61 LYS B N 1
ATOM 777 C CA . LYS B 1 32 ? 32.209 40.592 29.026 1.00 74.07 61 LYS B CA 1
ATOM 778 C C . LYS B 1 32 ? 31.647 40.108 30.359 1.00 80.75 61 LYS B C 1
ATOM 779 O O . LYS B 1 32 ? 30.604 40.590 30.834 1.00 92.89 61 LYS B O 1
ATOM 785 N N . ILE B 1 33 ? 32.372 39.194 31.008 1.00 73.00 62 ILE B N 1
ATOM 786 C CA . ILE B 1 33 ? 31.927 38.620 32.273 1.00 76.38 62 ILE B CA 1
ATOM 787 C C . ILE B 1 33 ? 31.872 39.689 33.355 1.00 78.69 62 ILE B C 1
ATOM 788 O O . ILE B 1 33 ? 30.899 39.776 34.119 1.00 85.09 62 ILE B O 1
ATOM 793 N N . GLU B 1 34 ? 32.913 40.522 33.437 1.00 78.61 63 GLU B N 1
ATOM 794 C CA . GLU B 1 34 ? 32.980 41.487 34.529 1.00 89.03 63 GLU B CA 1
ATOM 795 C C . GLU B 1 34 ? 31.917 42.570 34.377 1.00 84.45 63 GLU B C 1
ATOM 796 O O . GLU B 1 34 ? 31.347 43.033 35.373 1.00 90.33 63 GLU B O 1
ATOM 802 N N . ARG B 1 35 ? 31.639 42.985 33.141 1.00 83.44 64 ARG B N 1
ATOM 803 C CA . ARG B 1 35 ? 30.562 43.927 32.882 1.00 84.17 64 ARG B CA 1
ATOM 804 C C . ARG B 1 35 ? 29.217 43.327 33.261 1.00 83.37 64 ARG B C 1
ATOM 805 O O . ARG B 1 35 ? 28.359 44.018 33.823 1.00 77.13 64 ARG B O 1
ATOM 813 N N . ARG B 1 36 ? 29.012 42.036 32.968 1.00 85.47 65 ARG B N 1
ATOM 814 C CA . ARG B 1 36 ? 27.762 41.406 33.383 1.00 86.24 65 ARG B CA 1
ATOM 815 C C . ARG B 1 36 ? 27.634 41.406 34.904 1.00 86.93 65 ARG B C 1
ATOM 816 O O . ARG B 1 36 ? 26.553 41.667 35.447 1.00 86.47 65 ARG B O 1
ATOM 824 N N . LYS B 1 37 ? 28.739 41.138 35.606 1.00 81.40 66 LYS B N 1
ATOM 825 C CA . LYS B 1 37 ? 28.714 41.138 37.069 1.00 82.41 66 LYS B CA 1
ATOM 826 C C . LYS B 1 37 ? 28.389 42.523 37.620 1.00 88.97 66 LYS B C 1
ATOM 827 O O . LYS B 1 37 ? 27.559 42.665 38.527 1.00 96.72 66 LYS B O 1
ATOM 833 N N . ILE B 1 38 ? 29.047 43.556 37.093 1.00 91.68 67 ILE B N 1
ATOM 834 C CA . ILE B 1 38 ? 28.796 44.918 37.562 1.00 90.15 67 ILE B CA 1
ATOM 835 C C . ILE B 1 38 ? 27.356 45.334 37.279 1.00 94.67 67 ILE B C 1
ATOM 836 O O . ILE B 1 38 ? 26.712 45.988 38.109 1.00 103.52 67 ILE B O 1
ATOM 841 N N . MET B 1 39 ? 26.822 44.961 36.110 1.00 94.90 68 MET B N 1
ATOM 842 C CA . MET B 1 39 ? 25.429 45.281 35.809 1.00 104.29 68 MET B CA 1
ATOM 843 C C . MET B 1 39 ? 24.476 44.584 36.770 1.00 120.48 68 MET B C 1
ATOM 844 O O . MET B 1 39 ? 23.509 45.192 37.245 1.00 126.47 68 MET B O 1
ATOM 849 N N . GLU B 1 40 ? 24.733 43.309 37.074 1.00 124.93 69 GLU B N 1
ATOM 850 C CA . GLU B 1 40 ? 23.855 42.593 37.993 1.00 119.54 69 GLU B CA 1
ATOM 851 C C . GLU B 1 40 ? 23.918 43.193 39.390 1.00 114.95 69 GLU B C 1
ATOM 852 O O . GLU B 1 40 ? 22.883 43.374 40.042 1.00 113.63 69 GLU B O 1
ATOM 858 N N . GLN B 1 41 ? 25.121 43.521 39.861 1.00 103.36 70 GLN B N 1
ATOM 859 C CA . GLN B 1 41 ? 25.269 43.985 41.234 1.00 88.39 70 GLN B CA 1
ATOM 860 C C . GLN B 1 41 ? 24.756 45.409 41.408 1.00 98.45 70 GLN B C 1
ATOM 861 O O . GLN B 1 41 ? 24.008 45.697 42.349 1.00 109.81 70 GLN B O 1
ATOM 867 N N . SER B 1 42 ? 25.142 46.313 40.513 1.00 99.94 71 SER B N 1
ATOM 868 C CA . SER B 1 42 ? 24.782 47.727 40.611 1.00 94.06 71 SER B CA 1
ATOM 869 C C . SER B 1 42 ? 24.117 48.143 39.309 1.00 95.55 71 SER B C 1
ATOM 870 O O . SER B 1 42 ? 24.745 48.780 38.454 1.00 96.05 71 SER B O 1
ATOM 873 N N . PRO B 1 43 ? 22.833 47.810 39.129 1.00 104.00 72 PRO B N 1
ATOM 874 C CA . PRO B 1 43 ? 22.132 48.221 37.905 1.00 110.10 72 PRO B CA 1
ATOM 875 C C . PRO B 1 43 ? 21.952 49.727 37.839 1.00 115.83 72 PRO B C 1
ATOM 876 O O . PRO B 1 43 ? 22.451 50.451 38.709 1.00 115.20 72 PRO B O 1
ATOM 880 N N . ASP B 1 44 ? 21.243 50.196 36.807 1.00 117.56 73 ASP B N 1
ATOM 881 C CA . ASP B 1 44 ? 21.024 51.618 36.536 1.00 125.25 73 ASP B CA 1
ATOM 882 C C . ASP B 1 44 ? 22.335 52.391 36.682 1.00 122.38 73 ASP B C 1
ATOM 883 O O . ASP B 1 44 ? 22.375 53.484 37.250 1.00 119.74 73 ASP B O 1
ATOM 888 N N . MET B 1 45 ? 23.412 51.828 36.138 1.00 117.96 74 MET B N 1
ATOM 889 C CA . MET B 1 45 ? 24.747 52.409 36.184 1.00 99.02 74 MET B CA 1
ATOM 890 C C . MET B 1 45 ? 25.272 52.504 34.762 1.00 83.74 74 MET B C 1
ATOM 891 O O . MET B 1 45 ? 25.310 51.499 34.045 1.00 73.33 74 MET B O 1
ATOM 896 N N . HIS B 1 46 ? 25.709 53.699 34.378 1.00 84.61 75 HIS B N 1
ATOM 897 C CA . HIS B 1 46 ? 25.967 54.012 32.979 1.00 92.93 75 HIS B CA 1
ATOM 898 C C . HIS B 1 46 ? 27.183 53.256 32.449 1.00 95.26 75 HIS B C 1
ATOM 899 O O . HIS B 1 46 ? 28.156 53.008 33.166 1.00 106.46 75 HIS B O 1
ATOM 906 N N . ASN B 1 47 ? 27.116 52.901 31.164 1.00 78.30 76 ASN B N 1
ATOM 907 C CA . ASN B 1 47 ? 28.102 52.001 30.571 1.00 83.97 76 ASN B CA 1
ATOM 908 C C . ASN B 1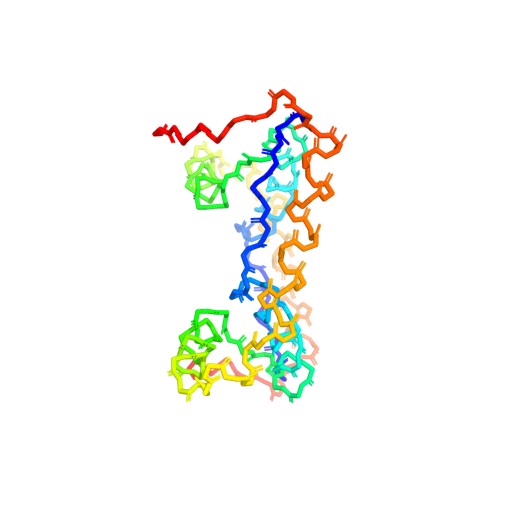 47 ? 29.485 52.634 30.490 1.00 80.81 76 ASN B C 1
ATOM 909 O O . ASN B 1 47 ? 30.492 51.921 30.565 1.00 84.54 76 ASN B O 1
ATOM 914 N N . AL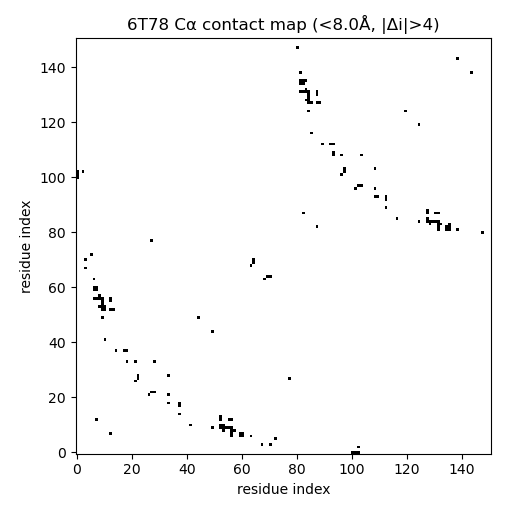A B 1 48 ? 29.561 53.956 30.324 1.00 70.91 77 ALA B N 1
ATOM 915 C CA . ALA B 1 48 ? 30.860 54.620 30.263 1.00 65.12 77 ALA B CA 1
ATOM 916 C C . ALA B 1 48 ? 31.615 54.460 31.575 1.00 82.86 77 ALA B C 1
ATOM 917 O O . ALA B 1 48 ? 32.812 54.140 31.587 1.00 84.45 77 ALA B O 1
ATOM 919 N N . GLU B 1 49 ? 30.930 54.707 32.694 1.00 88.08 78 GLU B N 1
ATOM 920 C CA . GLU B 1 49 ? 31.541 54.496 34.000 1.00 89.72 78 GLU B CA 1
ATOM 921 C C . GLU B 1 49 ? 31.961 53.043 34.170 1.00 79.24 78 GLU B C 1
ATOM 922 O O . GLU B 1 49 ? 33.022 52.754 34.739 1.00 74.36 78 GLU B O 1
ATOM 928 N N . ILE B 1 50 ? 31.137 52.112 33.679 1.00 71.61 79 ILE B N 1
ATOM 929 C CA . ILE B 1 50 ? 31.474 50.696 33.770 1.00 72.43 79 ILE B CA 1
ATOM 930 C C . ILE B 1 50 ? 32.763 50.403 33.017 1.00 80.54 79 ILE B C 1
ATOM 931 O O . ILE B 1 50 ? 33.620 49.658 33.501 1.00 89.38 79 ILE B O 1
ATOM 936 N N . SER B 1 51 ? 32.931 50.993 31.830 1.00 73.05 80 SER B N 1
ATOM 937 C CA . SER B 1 51 ? 34.152 50.753 31.062 1.00 76.61 80 SER B CA 1
ATOM 938 C C . SER B 1 51 ? 35.364 51.380 31.740 1.00 84.06 80 SER B C 1
ATOM 939 O O . SER B 1 51 ? 36.453 50.793 31.742 1.00 80.77 80 SER B O 1
ATOM 942 N N . LYS B 1 52 ? 35.204 52.579 32.306 1.00 85.67 81 LYS B N 1
ATOM 943 C CA . LYS B 1 52 ? 36.316 53.189 33.032 1.00 84.34 81 LYS B CA 1
ATOM 944 C C . LYS B 1 52 ? 36.747 52.304 34.198 1.00 78.53 81 LYS B C 1
ATOM 945 O O . LYS B 1 52 ? 37.948 52.080 34.423 1.00 80.48 81 LYS B O 1
ATOM 951 N N . ARG B 1 53 ? 35.772 51.780 34.943 1.00 74.94 82 ARG B N 1
ATOM 952 C CA . ARG B 1 53 ? 36.087 50.907 36.068 1.00 74.14 82 ARG B CA 1
ATOM 953 C C . ARG B 1 53 ? 36.709 49.602 35.591 1.00 75.36 82 ARG B C 1
ATOM 954 O O . ARG B 1 53 ? 37.612 49.068 36.242 1.00 81.07 82 ARG B O 1
ATOM 962 N N . LEU B 1 54 ? 36.243 49.073 34.456 1.00 76.00 83 LEU B N 1
ATOM 963 C CA . LEU B 1 54 ? 36.832 47.855 33.913 1.00 66.73 83 LEU B CA 1
ATOM 964 C C . LEU B 1 54 ? 38.283 48.084 33.518 1.00 75.68 83 LEU B C 1
ATOM 965 O O . LEU B 1 54 ? 39.140 47.224 33.752 1.00 77.01 83 LEU B O 1
ATOM 970 N N . GLY B 1 55 ? 38.582 49.246 32.934 1.00 61.81 84 GLY B N 1
ATOM 971 C CA . GLY B 1 55 ? 39.963 49.563 32.610 1.00 67.61 84 GLY B CA 1
ATOM 972 C C . GLY B 1 55 ? 40.839 49.637 33.845 1.00 77.76 84 GLY B C 1
ATOM 973 O O . GLY B 1 55 ? 41.922 49.046 33.893 1.00 80.10 84 GLY B O 1
ATOM 974 N N . LYS B 1 56 ? 40.370 50.354 34.870 1.00 84.72 85 LYS B N 1
ATOM 975 C CA . LYS B 1 56 ? 41.132 50.457 36.115 1.00 86.73 85 LYS B CA 1
ATOM 976 C C . LYS B 1 56 ? 41.358 49.079 36.735 1.00 81.48 85 LYS B C 1
ATOM 977 O O . LYS B 1 56 ? 42.483 48.723 37.117 1.00 75.10 85 LYS B O 1
ATOM 983 N N . ARG B 1 57 ? 40.289 48.286 36.827 1.00 76.58 86 ARG B N 1
ATOM 984 C CA . ARG B 1 57 ? 40.364 46.957 37.419 1.00 73.75 86 ARG B CA 1
ATOM 985 C C . ARG B 1 57 ? 41.330 46.068 36.648 1.00 75.38 86 ARG B C 1
ATOM 986 O O . ARG B 1 57 ? 42.183 45.395 37.240 1.00 83.33 86 ARG B O 1
ATOM 994 N N . TRP B 1 58 ? 41.219 46.062 35.318 1.00 68.34 87 TRP B N 1
ATOM 995 C CA . TRP B 1 58 ? 42.121 45.261 34.501 1.00 76.24 87 TRP B CA 1
ATOM 996 C C . TRP B 1 58 ? 43.567 45.689 34.698 1.00 71.87 87 TRP B C 1
ATOM 997 O O . TRP B 1 58 ? 44.469 44.845 34.760 1.00 74.25 87 TRP B O 1
ATOM 1008 N N . LYS B 1 59 ? 43.810 46.998 34.805 1.00 75.01 88 LYS B N 1
ATOM 1009 C CA . LYS B 1 59 ? 45.170 47.465 35.049 1.00 85.01 88 LYS B CA 1
ATOM 1010 C C . LYS B 1 59 ? 45.678 47.012 36.413 1.00 81.17 88 LYS B C 1
ATOM 1011 O O . LYS B 1 59 ? 46.887 46.820 36.591 1.00 77.41 88 LYS B O 1
ATOM 1017 N N . MET B 1 60 ? 44.781 46.832 37.384 1.00 71.33 89 MET B N 1
ATOM 1018 C CA . MET B 1 60 ? 45.219 46.348 38.691 1.00 88.18 89 MET B CA 1
ATOM 1019 C C . MET B 1 60 ? 45.504 44.849 38.706 1.00 89.37 89 MET B C 1
ATOM 1020 O O . MET B 1 60 ? 46.224 44.380 39.595 1.00 74.10 89 MET B O 1
ATOM 1025 N N . LEU B 1 61 ? 44.950 44.092 37.761 1.00 78.64 90 LEU B N 1
ATOM 1026 C CA . LEU B 1 61 ? 45.103 42.643 37.771 1.00 74.96 90 LEU B CA 1
ATOM 1027 C C . LEU B 1 61 ? 46.559 42.235 37.586 1.00 76.22 90 LEU B C 1
ATOM 1028 O O . LEU B 1 61 ? 47.267 42.771 36.731 1.00 92.96 90 LEU B O 1
ATOM 1033 N N . LYS B 1 62 ? 46.999 41.269 38.390 1.00 71.76 91 LYS B N 1
ATOM 1034 C CA . LYS B 1 62 ? 48.294 40.646 38.171 1.00 70.93 91 LYS B CA 1
ATOM 1035 C C . LYS B 1 62 ? 48.279 39.866 36.863 1.00 72.47 91 LYS B C 1
ATOM 1036 O O . LYS B 1 62 ? 47.235 39.396 36.408 1.00 74.28 91 LYS B O 1
ATOM 1042 N N . ASP B 1 63 ? 49.459 39.736 36.253 1.00 69.27 92 ASP B N 1
ATOM 1043 C CA . ASP B 1 63 ? 49.559 38.987 35.007 1.00 69.85 92 ASP B CA 1
ATOM 1044 C C . ASP B 1 63 ? 49.023 37.570 35.168 1.00 77.17 92 ASP B C 1
ATOM 1045 O O . ASP B 1 63 ? 48.304 37.068 34.294 1.00 74.80 92 ASP B O 1
ATOM 1050 N N . SER B 1 64 ? 49.339 36.922 36.293 1.00 73.09 93 SER B N 1
ATOM 1051 C CA . SER B 1 64 ? 48.861 35.563 36.527 1.00 71.94 93 SER B CA 1
ATOM 1052 C C . SER B 1 64 ? 47.341 35.508 36.500 1.00 68.70 93 SER B C 1
ATOM 1053 O O . SER B 1 64 ? 46.755 34.644 35.835 1.00 95.14 93 SER B O 1
ATOM 1056 N N . GLU B 1 65 ? 46.686 36.465 37.159 1.00 65.85 94 GLU B N 1
ATOM 1057 C CA . GLU B 1 65 ? 45.229 36.530 37.131 1.00 64.74 94 GLU B CA 1
ATOM 1058 C C . GLU B 1 65 ? 44.680 36.718 35.718 1.00 73.75 94 GLU B C 1
ATOM 1059 O O . GLU B 1 65 ? 43.517 36.380 35.471 1.00 73.07 94 GLU B O 1
ATOM 1065 N N . LYS B 1 66 ? 45.470 37.268 34.793 1.00 63.67 95 LYS B N 1
ATOM 1066 C CA . LYS B 1 66 ? 44.985 37.444 33.430 1.00 76.33 95 LYS B CA 1
ATOM 1067 C C . LYS B 1 66 ? 45.152 36.201 32.568 1.00 74.46 95 LYS B C 1
ATOM 1068 O O . LYS B 1 66 ? 44.595 36.168 31.468 1.00 70.24 95 LYS B O 1
ATOM 1074 N N . ILE B 1 67 ? 45.870 35.176 33.041 1.00 72.19 96 ILE B N 1
ATOM 1075 C CA . ILE B 1 67 ? 46.191 34.039 32.172 1.00 61.49 96 ILE B CA 1
ATOM 1076 C C . ILE B 1 67 ? 44.946 33.370 31.591 1.00 70.03 96 ILE B C 1
ATOM 1077 O O . ILE B 1 67 ? 44.917 33.134 30.373 1.00 65.91 96 ILE B O 1
ATOM 1082 N N . PRO B 1 68 ? 43.912 33.029 32.377 1.00 70.13 97 PRO B N 1
ATOM 1083 C CA . PRO B 1 68 ? 42.760 32.323 31.779 1.00 56.55 97 PRO B CA 1
ATOM 1084 C C . PRO B 1 68 ? 42.161 33.037 30.581 1.00 72.73 97 PRO B C 1
ATOM 1085 O O . PRO B 1 68 ? 41.719 32.386 29.625 1.00 72.37 97 PRO B O 1
ATOM 1089 N N . PHE B 1 69 ? 42.113 34.366 30.622 1.00 70.12 98 PHE B N 1
ATOM 1090 C CA . PHE B 1 69 ? 41.503 35.124 29.539 1.00 73.70 98 PHE B CA 1
ATOM 1091 C C . PHE B 1 69 ? 42.412 35.199 28.316 1.00 78.56 98 PHE B C 1
ATOM 1092 O O . PHE B 1 69 ? 41.960 34.960 27.190 1.00 79.28 98 PHE B O 1
ATOM 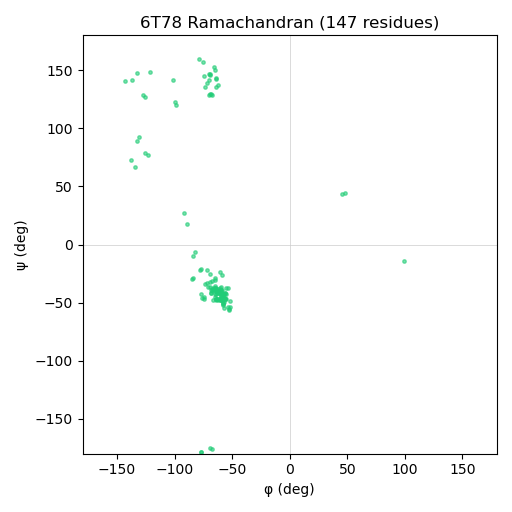1100 N N . ILE B 1 70 ? 43.699 35.494 28.524 1.00 67.14 99 ILE B N 1
ATOM 1101 C CA . ILE B 1 70 ? 44.651 35.505 27.417 1.00 68.76 99 ILE B CA 1
ATOM 1102 C C . ILE B 1 70 ? 44.549 34.198 26.646 1.00 73.08 99 ILE B C 1
ATOM 1103 O O . ILE B 1 70 ? 44.280 34.185 25.437 1.00 80.84 99 ILE B O 1
ATOM 1108 N N . ARG B 1 71 ? 44.671 33.077 27.365 1.00 70.37 100 ARG B N 1
ATOM 1109 C CA . ARG B 1 71 ? 44.560 31.761 26.749 1.00 69.20 100 ARG B CA 1
ATOM 1110 C C . ARG B 1 71 ? 43.279 31.663 25.945 1.00 76.19 100 ARG B C 1
ATOM 1111 O O . ARG B 1 71 ? 43.296 31.329 24.751 1.00 71.42 100 ARG B O 1
ATOM 1119 N N . GLU B 1 72 ? 42.167 32.062 26.565 1.00 58.52 101 GLU B N 1
ATOM 1120 C CA . GLU B 1 72 ? 40.877 31.988 25.895 1.00 51.83 101 GLU B CA 1
ATOM 1121 C C . GLU B 1 72 ? 40.883 32.822 24.623 1.00 64.53 101 GLU B C 1
ATOM 1122 O O . GLU B 1 72 ? 40.505 32.334 23.549 1.00 79.43 101 GLU B O 1
ATOM 1128 N N . ALA B 1 73 ? 41.375 34.062 24.712 1.00 61.06 102 ALA B N 1
ATOM 1129 C CA . ALA B 1 73 ? 41.464 34.894 23.520 1.00 69.36 102 ALA B CA 1
ATOM 1130 C C . ALA B 1 73 ? 42.268 34.188 22.443 1.00 67.20 102 ALA B C 1
ATOM 1131 O O . ALA B 1 73 ? 41.829 34.089 21.288 1.00 71.97 102 ALA B O 1
ATOM 1133 N N . GLU B 1 74 ? 43.420 33.629 22.822 1.00 57.33 103 GLU B N 1
ATOM 1134 C CA . GLU B 1 74 ? 44.234 32.943 21.832 1.00 66.23 103 GLU B CA 1
ATOM 1135 C C . GLU B 1 74 ? 43.433 31.833 21.182 1.00 73.06 103 GLU B C 1
ATOM 1136 O O . GLU B 1 74 ? 43.381 31.736 19.949 1.00 80.74 103 GLU B O 1
ATOM 1142 N N . ARG B 1 75 ? 42.706 31.063 21.995 1.00 59.76 104 ARG B N 1
ATOM 1143 C CA . ARG B 1 75 ? 41.833 30.034 21.456 1.00 57.63 104 ARG B CA 1
ATOM 1144 C C . ARG B 1 75 ? 40.900 30.637 20.416 1.00 61.18 104 ARG B C 1
ATOM 1145 O O . ARG B 1 75 ? 40.925 30.252 19.238 1.00 74.53 104 ARG B O 1
ATOM 1153 N N . LEU B 1 76 ? 40.153 31.669 20.814 1.00 61.33 105 LEU B N 1
ATOM 1154 C CA . LEU B 1 76 ? 39.241 32.312 19.880 1.00 61.19 105 LEU B CA 1
ATOM 1155 C C . LEU B 1 76 ? 39.994 32.789 18.651 1.00 65.76 105 LEU B C 1
ATOM 1156 O O . LEU B 1 76 ? 39.601 32.494 17.516 1.00 65.46 105 LEU B O 1
ATOM 1161 N N . ARG B 1 77 ? 41.138 33.442 18.865 1.00 63.90 106 ARG B N 1
ATOM 1162 C CA . ARG B 1 77 ? 41.905 33.948 17.735 1.00 62.03 106 ARG B CA 1
ATOM 1163 C C . ARG B 1 77 ? 42.289 32.806 16.811 1.00 70.52 106 ARG B C 1
ATOM 1164 O O . ARG B 1 77 ? 42.023 32.853 15.602 1.00 82.69 106 ARG B O 1
ATOM 1172 N N . LEU B 1 78 ? 42.812 31.720 17.384 1.00 74.25 107 LEU B N 1
ATOM 1173 C CA . LEU B 1 78 ? 43.167 30.574 16.561 1.00 61.24 107 LEU B CA 1
ATOM 1174 C C . LEU B 1 78 ? 41.946 30.052 15.826 1.00 62.64 107 LEU B C 1
ATOM 1175 O O . LEU B 1 78 ? 42.004 29.794 14.617 1.00 76.19 107 LEU B O 1
ATOM 1180 N N . LYS B 1 79 ? 40.812 29.945 16.526 1.00 59.56 108 LYS B N 1
ATOM 1181 C CA . LYS B 1 79 ? 39.616 29.451 15.860 1.00 65.56 108 LYS B CA 1
ATOM 1182 C C . LYS B 1 79 ? 39.248 30.355 14.690 1.00 74.11 108 LYS B C 1
ATOM 1183 O O . LYS B 1 79 ? 38.925 29.874 13.596 1.00 81.20 108 LYS B O 1
ATOM 1189 N N . HIS B 1 80 ? 39.359 31.673 14.887 1.00 65.07 109 HIS B N 1
ATOM 1190 C CA . HIS B 1 80 ? 39.090 32.607 13.803 1.00 63.68 109 HIS B CA 1
ATOM 1191 C C . HIS B 1 80 ? 40.018 32.323 12.632 1.00 67.08 109 HIS B C 1
ATOM 1192 O O . HIS B 1 80 ? 39.576 32.207 11.481 1.00 68.09 109 HIS B O 1
ATOM 1199 N N . MET B 1 81 ? 41.306 32.134 12.929 1.00 56.75 110 MET B N 1
ATOM 1200 C CA . MET B 1 81 ? 42.276 31.824 11.887 1.00 67.72 110 MET B CA 1
ATOM 1201 C C . MET B 1 81 ? 41.899 30.540 11.173 1.00 74.93 110 MET B C 1
ATOM 1202 O O . MET B 1 81 ? 42.081 30.418 9.957 1.00 91.56 110 MET B O 1
ATOM 1207 N N . ALA B 1 82 ? 41.363 29.571 11.916 1.00 72.66 111 ALA B N 1
ATOM 1208 C CA . ALA B 1 82 ? 40.945 28.329 11.286 1.00 71.27 111 ALA B CA 1
ATOM 1209 C C . ALA B 1 82 ? 39.674 28.524 10.478 1.00 69.67 111 ALA B C 1
ATOM 1210 O O . ALA B 1 82 ? 39.502 27.884 9.434 1.00 89.39 111 ALA B O 1
ATOM 1212 N N . ASP B 1 83 ? 38.781 29.407 10.932 1.00 70.21 112 ASP B N 1
ATOM 1213 C CA . ASP B 1 83 ? 37.484 29.525 10.277 1.00 82.76 112 ASP B CA 1
ATOM 1214 C C . ASP B 1 83 ? 37.526 30.446 9.068 1.00 87.50 112 ASP B C 1
ATOM 1215 O O . ASP B 1 83 ? 36.748 30.258 8.128 1.00 85.44 112 ASP B O 1
ATOM 1220 N N . TYR B 1 84 ? 38.412 31.438 9.066 1.00 81.95 113 TYR B N 1
ATOM 1221 C CA . TYR B 1 84 ? 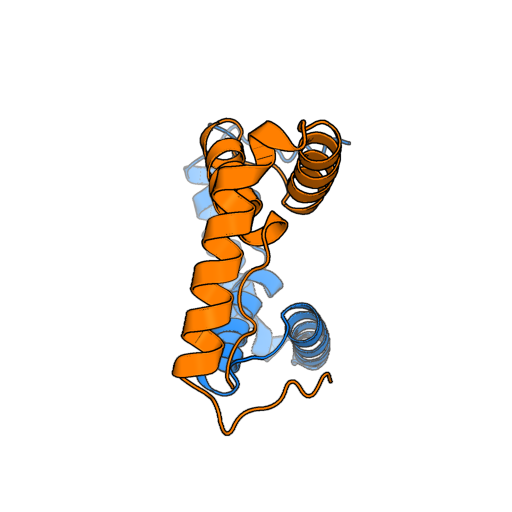38.450 32.445 8.009 1.00 73.87 113 TYR B CA 1
ATOM 1222 C C . TYR B 1 84 ? 39.884 32.672 7.551 1.00 71.47 113 TYR B C 1
ATOM 1223 O O . TYR B 1 84 ? 40.447 33.759 7.728 1.00 73.21 113 TYR B O 1
ATOM 1232 N N . PRO B 1 85 ? 40.500 31.666 6.923 1.00 66.05 114 PRO B N 1
ATOM 1233 C CA . PRO B 1 85 ? 41.861 31.861 6.409 1.00 65.34 114 PRO B CA 1
ATOM 1234 C C . PRO B 1 85 ? 41.876 32.774 5.200 1.00 89.22 114 PRO B C 1
ATOM 1235 O O . PRO B 1 85 ? 42.917 33.378 4.901 1.00 83.22 114 PRO B O 1
ATOM 1239 N N . ASP B 1 86 ? 40.734 32.893 4.513 1.00 64.51 115 ASP B N 1
ATOM 1240 C CA . ASP B 1 86 ? 40.547 33.745 3.351 1.00 93.19 115 ASP B CA 1
ATOM 1241 C C . ASP B 1 86 ? 40.088 35.149 3.720 1.00 88.08 115 ASP B C 1
ATOM 1242 O O . ASP B 1 86 ? 39.548 35.861 2.865 1.00 96.11 115 ASP B O 1
ATOM 1247 N N . TYR B 1 87 ? 40.246 35.548 4.975 1.00 79.49 116 TYR B N 1
ATOM 1248 C CA . TYR B 1 87 ? 39.830 36.865 5.427 1.00 80.92 116 TYR B CA 1
ATOM 1249 C C . TYR B 1 87 ? 41.021 37.622 5.995 1.00 72.37 116 TYR B C 1
ATOM 1250 O O . TYR B 1 87 ? 41.956 37.027 6.540 1.00 66.41 116 TYR B O 1
ATOM 1259 N N . LYS B 1 88 ? 40.986 38.940 5.835 1.00 67.64 117 LYS B N 1
ATOM 1260 C CA . LYS B 1 88 ? 42.017 39.820 6.362 1.00 68.66 117 LYS B CA 1
ATOM 1261 C C . LYS B 1 88 ? 41.343 41.036 6.969 1.00 76.72 117 LYS B C 1
ATOM 1262 O O . LYS B 1 88 ? 40.333 41.515 6.449 1.00 74.46 117 LYS B O 1
ATOM 1268 N N . TYR B 1 89 ? 41.881 41.509 8.087 1.00 62.13 118 TYR B N 1
ATOM 1269 C CA . TYR B 1 89 ? 41.282 42.651 8.760 1.00 68.75 118 TYR B CA 1
ATOM 1270 C C . TYR B 1 89 ? 41.438 43.893 7.893 1.00 73.08 118 TYR B C 1
ATOM 1271 O O . TYR B 1 89 ? 42.542 44.212 7.446 1.00 77.85 118 TYR B O 1
ATOM 1280 N N . ARG B 1 90 ? 40.327 44.594 7.653 1.00 69.13 119 ARG B N 1
ATOM 1281 C CA . ARG B 1 90 ? 40.308 45.801 6.825 1.00 74.48 119 ARG B CA 1
ATOM 1282 C C . ARG B 1 90 ? 39.561 46.875 7.603 1.00 79.86 119 ARG B C 1
ATOM 1283 O O . ARG B 1 90 ? 38.331 46.986 7.507 1.00 80.19 119 ARG B O 1
ATOM 1291 N N . PRO B 1 91 ? 40.277 47.700 8.365 1.00 87.99 120 PRO B N 1
ATOM 1292 C CA . PRO B 1 91 ? 39.615 48.729 9.180 1.00 91.01 120 PRO B CA 1
ATOM 1293 C C . PRO B 1 91 ? 39.005 49.849 8.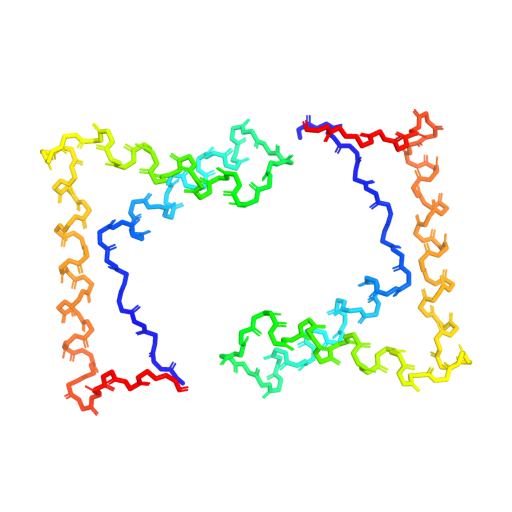349 1.00 110.66 120 PRO B C 1
ATOM 1297 N N . ARG B 1 92 ? 37.838 50.305 8.797 1.00 111.46 121 ARG B N 1
ATOM 1298 C CA . ARG B 1 92 ? 37.124 51.425 8.189 1.00 98.42 121 ARG B CA 1
ATOM 1299 C C . ARG B 1 92 ? 36.238 50.973 7.040 1.00 99.25 121 ARG B C 1
ATOM 1300 O O . ARG B 1 92 ? 35.023 50.869 7.197 1.00 97.25 121 ARG B O 1
#

CATH classification: 1.10.30.10

B-factor: mean 96.37, std 35.26, range [48.08, 215.77]

Sequence (151 aa):
SGHIKRPMNAFMVWSKIERRKIMEQSPDMHNAEISKRLGKRWKMLKDSEKIPFIREAERLRLKHMADYPDYKYRPRKHIKRPMNAFMVWSKIERRKIMEQSPDMHNAEISKRLGKRWKMLKDSEKIPFIREAERLRLKHMADYPDYKYRPR

InterPro domains:
  IPR009071 High mobility group box domain [PF00505] (49-117)
  IPR009071 High mobility group box domain [PS50118] (49-117)
  IPR009071 High mobility group box domain [SM00398] (48-118)
  IPR017386 Transcription factor SOX-12/11/4 [PIRSF038098] (1-441)
  IPR036910 High mobility group box domain superfamily [G3DSA:1.10.30.10] (44-124)
  IPR036910 High mobility group box domain superfamily [SSF47095] (39-121)
  IPR050140 SRY-related HMG-box transcription factor-like [PTHR10270] (23-418)

Organism: Homo sapiens (NCBI:txid9606)

Secondary structure (P-SEA, 3-state):
cccccccccaaaaaaaaaaaaaaaacccccaaaaaaaaaaaaaacccccaaaaaaaaaaaaaaaaaacccbbbbbcc/cccccccaaaaaaaaaaaaaaaacccccaaaaaaaaaaaaaacccccaaaaaaaaaaaaaaaaaacccbbbbcc

Foldseek 3Di:
DPDDDDQDALLRQVLVVVVVVCCVVPNPDDPVVSVVVSVVVVVVDDPVVSVVSRVVSVVSVVVSCVVCVPDDDDDDD/DDDDQDALLRQVLVVQLVVCCVVPNPDDVVVSVVVSVVVVVPDDPVNSVVSRVVSVVRNVVCCVVCVVDDDDDD